Protein AF-A0A949YL35-F1 (afdb_monomer_lite)

Radius of gyration: 23.17 Å; chains: 1; bounding box: 60×59×51 Å

Secondary structure (DSSP, 8-state):
------------HHHHHHHHHHHHHHHHH-TTS---HHHHHHTS---SSSS-HHHHHTSHHHHHHHHHHHHHHHHHHHHHHHHHHHHHHHHHHTT--HHHHHTS--TTS-HHHHHHHHHHTT-HHHHHHHHHHHHHHHHH-TTHHHHHTTTS-GGGS----------------PPP------

Structure (mmCIF, N/CA/C/O backbone):
data_AF-A0A949YL35-F1
#
_entry.id   AF-A0A949YL35-F1
#
loop_
_atom_site.group_PDB
_atom_site.id
_atom_site.type_symbol
_atom_site.label_atom_id
_atom_site.label_alt_id
_atom_site.label_comp_id
_atom_site.label_asym_id
_atom_site.label_entity_id
_atom_site.label_seq_id
_atom_site.pdbx_PDB_ins_code
_atom_site.Cartn_x
_atom_site.Cartn_y
_atom_site.Cartn_z
_atom_site.occupancy
_atom_site.B_iso_or_equiv
_atom_site.auth_seq_id
_atom_site.auth_comp_id
_atom_site.auth_asym_id
_atom_site.auth_atom_id
_atom_site.pdbx_PDB_model_num
ATOM 1 N N . MET A 1 1 ? 27.691 -24.863 -0.837 1.00 37.69 1 MET A N 1
ATOM 2 C CA . MET A 1 1 ? 27.409 -23.443 -1.141 1.00 37.69 1 MET A CA 1
ATOM 3 C C . MET A 1 1 ? 27.935 -23.143 -2.534 1.00 37.69 1 MET A C 1
ATOM 5 O O . MET A 1 1 ? 29.137 -23.215 -2.736 1.00 37.69 1 MET A O 1
ATOM 9 N N . ARG A 1 2 ? 27.054 -22.930 -3.517 1.00 38.97 2 ARG A N 1
ATOM 10 C CA . ARG A 1 2 ? 27.454 -22.549 -4.879 1.00 38.97 2 ARG A CA 1
ATOM 11 C C . ARG A 1 2 ? 27.427 -21.026 -4.956 1.00 38.97 2 ARG A C 1
ATOM 13 O O . ARG A 1 2 ? 26.350 -20.443 -4.884 1.00 38.97 2 ARG A O 1
ATOM 20 N N . CYS A 1 3 ? 28.593 -20.400 -5.069 1.00 38.53 3 CYS A N 1
ATOM 21 C CA . CYS A 1 3 ? 28.685 -19.006 -5.478 1.00 38.53 3 CYS A CA 1
ATOM 22 C C . CYS A 1 3 ? 28.192 -18.937 -6.922 1.00 38.53 3 CYS A C 1
ATOM 24 O O . CYS A 1 3 ? 28.834 -19.481 -7.820 1.00 38.53 3 CYS A O 1
ATOM 26 N N . SER A 1 4 ? 27.026 -18.335 -7.148 1.00 44.41 4 SER A N 1
ATOM 27 C CA . SER A 1 4 ? 26.616 -17.957 -8.495 1.00 44.41 4 SER A CA 1
ATOM 28 C C . SER A 1 4 ? 27.721 -17.071 -9.059 1.00 44.41 4 SER A C 1
ATOM 30 O O . SER A 1 4 ? 27.996 -16.012 -8.500 1.00 44.41 4 SER A O 1
ATOM 32 N N . ASN A 1 5 ? 28.396 -17.519 -10.118 1.00 41.91 5 ASN A N 1
ATOM 33 C CA . ASN A 1 5 ? 29.293 -16.673 -10.892 1.00 41.91 5 ASN A CA 1
ATOM 34 C C . ASN A 1 5 ? 28.435 -15.557 -11.494 1.00 41.91 5 ASN A C 1
ATOM 36 O O . ASN A 1 5 ? 27.832 -15.732 -12.552 1.00 41.91 5 ASN A O 1
ATOM 40 N N . TRP A 1 6 ? 28.343 -14.427 -10.790 1.00 46.88 6 TRP A N 1
ATOM 41 C CA . TRP A 1 6 ? 27.870 -13.175 -11.358 1.00 46.88 6 TRP A CA 1
ATOM 42 C C . TRP A 1 6 ? 28.887 -12.807 -12.432 1.00 46.88 6 TRP A C 1
ATOM 44 O O . TRP A 1 6 ? 29.919 -12.197 -12.152 1.00 46.88 6 TRP A O 1
ATOM 54 N N . TYR A 1 7 ? 28.641 -13.256 -13.663 1.00 45.12 7 TYR A N 1
ATOM 55 C CA . TYR A 1 7 ? 29.322 -12.707 -14.821 1.00 45.12 7 TYR A CA 1
ATOM 56 C C . TYR A 1 7 ? 29.208 -11.188 -14.706 1.00 45.12 7 TYR A C 1
ATOM 58 O O . TYR A 1 7 ? 28.102 -10.654 -14.593 1.00 45.12 7 TYR A O 1
ATOM 66 N N . ARG A 1 8 ? 30.353 -10.499 -14.691 1.00 47.41 8 ARG A N 1
ATOM 67 C CA . ARG A 1 8 ? 30.434 -9.042 -14.824 1.00 47.41 8 ARG A CA 1
ATOM 68 C C . ARG A 1 8 ? 29.962 -8.661 -16.230 1.00 47.41 8 ARG A C 1
ATOM 70 O O . ARG A 1 8 ? 30.767 -8.277 -17.070 1.00 47.41 8 ARG A O 1
ATOM 77 N N . GLY A 1 9 ? 28.673 -8.815 -16.521 1.00 54.19 9 GLY A N 1
ATOM 78 C CA . GLY A 1 9 ? 28.065 -8.096 -17.628 1.00 54.19 9 GLY A CA 1
ATOM 79 C C . GLY A 1 9 ? 28.316 -6.612 -17.370 1.00 54.19 9 GLY A C 1
ATOM 80 O O . GLY A 1 9 ? 28.087 -6.129 -16.259 1.00 54.19 9 GLY A O 1
ATOM 81 N N . CYS A 1 10 ? 28.898 -5.912 -18.339 1.00 58.78 10 CYS A N 1
ATOM 82 C CA . CYS A 1 10 ? 29.188 -4.493 -18.196 1.00 58.78 10 CYS A CA 1
ATOM 83 C C . CYS A 1 10 ? 27.868 -3.722 -18.226 1.00 58.78 10 CYS A C 1
ATOM 85 O O . CYS A 1 10 ? 27.300 -3.501 -19.295 1.00 58.78 10 CYS A O 1
ATOM 87 N N . SER A 1 11 ? 27.401 -3.266 -17.064 1.00 67.88 11 SER A N 1
ATOM 88 C CA . SER A 1 11 ? 26.352 -2.256 -16.990 1.00 67.88 11 SER A CA 1
ATOM 89 C C . SER A 1 11 ? 26.909 -0.949 -17.570 1.00 67.88 11 SER A C 1
ATOM 91 O O . SER A 1 11 ? 27.565 -0.165 -16.883 1.00 67.88 11 SER A O 1
ATOM 93 N N . THR A 1 12 ? 26.753 -0.748 -18.875 1.00 81.56 12 THR A N 1
ATOM 94 C CA . THR A 1 12 ? 27.214 0.481 -19.530 1.00 81.56 12 THR A CA 1
ATOM 95 C C . THR A 1 12 ? 26.282 1.640 -19.180 1.00 81.56 12 THR A C 1
ATOM 97 O O . THR A 1 12 ? 25.105 1.431 -18.887 1.00 81.56 12 THR A O 1
ATOM 100 N N . HIS A 1 13 ? 26.773 2.881 -19.276 1.00 82.31 13 HIS A N 1
ATOM 101 C CA . HIS A 1 13 ? 25.927 4.074 -19.135 1.00 82.31 13 HIS A CA 1
ATOM 102 C C . HIS A 1 13 ? 24.693 4.007 -20.052 1.00 82.31 13 HIS A C 1
ATOM 104 O O . HIS A 1 13 ? 23.604 4.393 -19.652 1.00 82.31 13 HIS A O 1
ATOM 110 N N . ARG A 1 14 ? 24.840 3.431 -21.255 1.00 85.19 14 ARG A N 1
ATOM 111 C CA . ARG A 1 14 ? 23.740 3.248 -22.215 1.00 85.19 14 ARG A CA 1
ATOM 112 C C . ARG A 1 14 ? 22.609 2.377 -21.667 1.00 85.19 14 ARG A C 1
ATOM 114 O O . ARG A 1 14 ? 21.450 2.716 -21.879 1.00 85.19 14 ARG A O 1
ATOM 121 N N . VAL A 1 15 ? 22.931 1.295 -20.953 1.00 88.06 15 VAL A N 1
ATOM 122 C CA . VAL A 1 15 ? 21.916 0.426 -20.332 1.00 88.06 15 VAL A CA 1
ATOM 123 C C . VAL A 1 15 ? 21.138 1.192 -19.269 1.00 88.06 15 VAL A C 1
ATOM 125 O O . VAL A 1 15 ? 19.913 1.146 -19.262 1.00 88.06 15 VAL A O 1
ATOM 128 N N . TRP A 1 16 ? 21.835 1.927 -18.401 1.00 90.50 16 TRP A N 1
ATOM 129 C CA . TRP A 1 16 ? 21.190 2.701 -17.341 1.00 90.50 16 TRP A CA 1
ATOM 130 C C . TRP A 1 16 ? 20.360 3.863 -17.884 1.00 90.50 16 TRP A C 1
ATOM 132 O O . TRP A 1 16 ? 19.258 4.088 -17.394 1.00 90.50 16 TRP A O 1
ATOM 142 N N . SER A 1 17 ? 20.833 4.555 -18.927 1.00 91.44 17 SER A N 1
ATOM 143 C CA . SER A 1 17 ? 20.041 5.580 -19.612 1.00 91.44 17 SER A CA 1
ATOM 144 C C . SER A 1 17 ? 18.764 4.990 -20.210 1.00 91.44 17 SER A C 1
ATOM 146 O O . SER A 1 17 ? 17.689 5.523 -19.968 1.00 91.44 17 SER A O 1
ATOM 148 N N . ALA A 1 18 ? 18.858 3.861 -20.921 1.00 91.81 18 ALA A N 1
ATOM 149 C CA . ALA A 1 18 ? 17.688 3.197 -21.495 1.00 91.81 18 ALA A CA 1
ATOM 150 C C . ALA A 1 18 ? 16.703 2.718 -20.414 1.00 91.81 18 ALA A C 1
ATOM 152 O O . ALA A 1 18 ? 15.501 2.936 -20.532 1.00 91.81 18 ALA A O 1
ATOM 153 N N . ALA A 1 19 ? 17.202 2.118 -19.330 1.00 93.56 19 ALA A N 1
ATOM 154 C CA . ALA A 1 19 ? 16.382 1.690 -18.198 1.00 93.56 19 ALA A CA 1
ATOM 155 C C . ALA A 1 19 ? 15.665 2.869 -17.518 1.00 93.56 19 ALA A C 1
ATOM 157 O O . ALA A 1 19 ? 14.485 2.762 -17.189 1.00 93.56 19 ALA A O 1
ATOM 158 N N . ALA A 1 20 ? 16.356 4.000 -17.339 1.00 95.12 20 ALA A N 1
ATOM 159 C CA . ALA A 1 20 ? 15.770 5.218 -16.788 1.00 95.12 20 ALA A CA 1
ATOM 160 C C . ALA A 1 20 ? 14.674 5.786 -17.701 1.00 95.12 20 ALA A C 1
ATOM 162 O O . ALA A 1 20 ? 13.608 6.145 -17.204 1.00 95.12 20 ALA A O 1
ATOM 163 N N . THR A 1 21 ? 14.898 5.807 -19.021 1.00 96.62 21 THR A N 1
ATOM 164 C CA . THR A 1 21 ? 13.876 6.191 -20.005 1.00 96.62 21 THR A CA 1
ATOM 165 C C . THR A 1 21 ? 12.645 5.297 -19.893 1.00 96.62 21 THR A C 1
ATOM 167 O O . THR A 1 21 ? 11.543 5.811 -19.748 1.00 96.62 21 THR A O 1
ATOM 170 N N . ILE A 1 22 ? 12.824 3.974 -19.848 1.00 96.62 22 ILE A N 1
ATOM 171 C CA . ILE A 1 22 ? 11.710 3.022 -19.717 1.00 96.62 22 ILE A CA 1
ATOM 172 C C . ILE A 1 22 ? 10.947 3.227 -18.403 1.00 96.62 22 ILE A C 1
ATOM 174 O O . ILE A 1 22 ? 9.717 3.211 -18.393 1.00 96.62 22 ILE A O 1
ATOM 178 N N . LEU A 1 23 ? 11.649 3.403 -17.280 1.00 96.44 23 LEU A N 1
ATOM 179 C CA . LEU A 1 23 ? 11.010 3.650 -15.985 1.00 96.44 23 LEU A CA 1
ATOM 180 C C . LEU A 1 23 ? 10.198 4.951 -16.003 1.00 96.44 23 LEU A C 1
ATOM 182 O O . LEU A 1 23 ? 9.076 4.984 -15.497 1.00 96.44 23 LEU A O 1
ATOM 186 N N . TRP A 1 24 ? 10.750 6.001 -16.610 1.00 97.00 24 TRP A N 1
ATOM 187 C CA . TRP A 1 24 ? 10.068 7.278 -16.764 1.00 97.00 24 TRP A CA 1
ATOM 188 C C . TRP A 1 24 ? 8.831 7.160 -17.661 1.00 97.00 24 TRP A C 1
ATOM 190 O O . TRP A 1 24 ? 7.760 7.602 -17.260 1.00 97.00 24 TRP A O 1
ATOM 200 N N . GLU A 1 25 ? 8.935 6.492 -18.813 1.00 96.94 25 GLU A N 1
ATOM 201 C CA . GLU A 1 25 ? 7.803 6.227 -19.716 1.00 96.94 25 GLU A CA 1
ATOM 202 C C . GLU A 1 25 ? 6.690 5.446 -19.013 1.00 96.94 25 GLU A C 1
ATOM 204 O O . GLU A 1 25 ? 5.515 5.790 -19.121 1.00 96.94 25 GLU A O 1
ATOM 209 N N . VAL A 1 26 ? 7.047 4.426 -18.227 1.00 96.31 26 VAL A N 1
ATOM 210 C CA . VAL A 1 26 ? 6.074 3.656 -17.447 1.00 96.31 26 VAL A CA 1
ATOM 211 C C . VAL A 1 26 ? 5.322 4.531 -16.445 1.00 96.31 26 VAL A C 1
ATOM 213 O O . VAL A 1 26 ? 4.107 4.376 -16.314 1.00 96.31 26 VAL A O 1
ATOM 216 N N . GLN A 1 27 ? 6.018 5.417 -15.728 1.00 95.56 27 GLN A N 1
ATOM 217 C CA . GLN A 1 27 ? 5.379 6.335 -14.784 1.00 95.56 27 GLN A CA 1
ATOM 218 C C . GLN A 1 27 ? 4.526 7.376 -15.516 1.00 95.56 27 GLN A C 1
ATOM 220 O O . GLN A 1 27 ? 3.436 7.707 -15.052 1.00 95.56 27 GLN A O 1
ATOM 225 N N . PHE A 1 28 ? 5.001 7.869 -16.659 1.00 96.00 28 PHE A N 1
ATOM 226 C CA . PHE A 1 28 ? 4.287 8.842 -17.473 1.00 96.00 28 PHE A CA 1
ATOM 227 C C . PHE A 1 28 ? 2.961 8.268 -17.996 1.00 96.00 28 PHE A C 1
ATOM 229 O O . PHE A 1 28 ? 1.931 8.935 -17.933 1.00 96.00 28 PHE A O 1
ATOM 236 N N . GLU A 1 29 ? 2.966 7.010 -18.452 1.00 96.31 29 GLU A N 1
ATOM 237 C CA . GLU A 1 29 ? 1.761 6.288 -18.880 1.00 96.31 29 GLU A CA 1
ATOM 238 C C . GLU A 1 29 ? 0.787 5.998 -17.724 1.00 96.31 29 GLU A C 1
ATOM 240 O O . GLU A 1 29 ? -0.429 5.989 -17.923 1.00 96.31 29 GLU A O 1
ATOM 245 N N . ASP A 1 30 ? 1.299 5.708 -16.525 1.00 93.06 30 ASP A N 1
ATOM 246 C CA . ASP A 1 30 ? 0.503 5.348 -15.349 1.00 93.06 30 ASP A CA 1
ATOM 247 C C . ASP A 1 30 ? 1.111 5.973 -14.077 1.00 93.06 30 ASP A C 1
ATOM 249 O O . ASP A 1 30 ? 1.951 5.344 -13.422 1.00 93.06 30 ASP A O 1
ATOM 253 N N . PRO A 1 31 ? 0.655 7.178 -13.666 1.00 90.06 31 PRO A N 1
ATOM 254 C CA . PRO A 1 31 ? 1.194 7.882 -12.499 1.00 90.06 31 PRO A CA 1
ATOM 255 C C . PRO A 1 31 ? 1.016 7.149 -11.163 1.00 90.06 31 PRO A C 1
ATOM 257 O O . PRO A 1 31 ? 1.557 7.583 -10.146 1.00 90.06 31 PRO A O 1
ATOM 260 N N . THR A 1 32 ? 0.245 6.055 -11.132 1.00 86.44 32 THR A N 1
ATOM 261 C CA . THR A 1 32 ? 0.095 5.213 -9.935 1.00 86.44 32 THR A CA 1
ATOM 262 C C . THR A 1 32 ? 1.271 4.257 -9.730 1.00 86.44 32 THR A C 1
ATOM 264 O O . THR A 1 32 ? 1.413 3.675 -8.649 1.00 86.44 32 THR A O 1
ATOM 267 N N . ILE A 1 33 ? 2.114 4.091 -10.751 1.00 92.25 33 ILE A N 1
ATOM 268 C CA . ILE A 1 33 ? 3.344 3.309 -10.700 1.00 92.25 33 ILE A CA 1
ATOM 269 C C . ILE A 1 33 ? 4.471 4.210 -10.173 1.00 92.25 33 ILE A C 1
ATOM 271 O O . ILE A 1 33 ? 4.661 5.309 -10.694 1.00 92.25 33 ILE A O 1
ATOM 275 N N . PRO A 1 34 ? 5.220 3.793 -9.136 1.00 93.00 34 PRO A N 1
ATOM 276 C CA . PRO A 1 34 ? 6.270 4.631 -8.579 1.00 93.00 34 PRO A CA 1
ATOM 277 C C . PRO A 1 34 ? 7.453 4.766 -9.541 1.00 93.00 34 PRO A C 1
ATOM 279 O O . PRO A 1 34 ? 7.759 3.864 -10.318 1.00 93.00 34 PRO A O 1
ATOM 282 N N . LEU A 1 35 ? 8.155 5.892 -9.441 1.00 94.44 35 LEU A N 1
ATOM 283 C CA . LEU A 1 35 ? 9.457 6.081 -10.071 1.00 94.44 35 LEU A CA 1
ATOM 284 C C . LEU A 1 35 ? 10.542 5.526 -9.133 1.00 94.44 35 LEU A C 1
ATOM 286 O O . LEU A 1 35 ? 11.227 6.284 -8.451 1.00 94.44 35 LEU A O 1
ATOM 290 N N . ASP A 1 36 ? 10.640 4.200 -9.045 1.00 93.50 36 ASP A N 1
ATOM 291 C CA . ASP A 1 36 ? 11.555 3.512 -8.127 1.00 93.50 36 ASP A CA 1
ATOM 292 C C . ASP A 1 36 ? 12.543 2.624 -8.908 1.00 93.50 36 ASP A C 1
ATOM 294 O O . ASP A 1 36 ? 12.156 1.541 -9.372 1.00 93.50 36 ASP A O 1
ATOM 298 N N . PRO A 1 37 ? 13.805 3.066 -9.082 1.00 93.00 37 PRO A N 1
ATOM 299 C CA . PRO A 1 37 ? 14.803 2.322 -9.843 1.00 93.00 37 PRO A CA 1
ATOM 300 C C . PRO A 1 37 ? 15.222 1.014 -9.162 1.00 93.00 37 PRO A C 1
ATOM 302 O O . PRO A 1 37 ? 15.502 0.039 -9.860 1.00 93.00 37 PRO A O 1
ATOM 305 N N . GLU A 1 38 ? 15.231 0.948 -7.829 1.00 92.31 38 GLU A N 1
ATOM 306 C CA . GLU A 1 38 ? 15.602 -0.270 -7.100 1.00 92.31 38 GLU A CA 1
ATOM 307 C C . GLU A 1 38 ? 14.532 -1.344 -7.285 1.00 92.31 38 GLU A C 1
ATOM 309 O O . GLU A 1 38 ? 14.836 -2.479 -7.664 1.00 92.31 38 GLU A O 1
ATOM 314 N N . LEU A 1 39 ? 13.260 -0.972 -7.121 1.00 92.62 39 LEU A N 1
ATOM 315 C CA . LEU A 1 39 ? 12.142 -1.875 -7.370 1.00 92.62 39 LEU A CA 1
ATOM 316 C C . LEU A 1 39 ? 12.041 -2.263 -8.852 1.00 92.62 39 LEU A C 1
ATOM 318 O O . LEU A 1 39 ? 11.679 -3.401 -9.167 1.00 92.62 39 LEU A O 1
ATOM 322 N N . PHE A 1 40 ? 12.370 -1.348 -9.771 1.00 93.75 40 PHE A N 1
ATOM 323 C CA . PHE A 1 40 ? 12.418 -1.630 -11.207 1.00 93.75 40 PHE A CA 1
ATOM 324 C C . PHE A 1 40 ? 13.428 -2.731 -11.528 1.00 93.75 40 PHE A C 1
ATOM 326 O O . PHE A 1 40 ? 13.067 -3.719 -12.177 1.00 93.75 40 PHE A O 1
ATOM 333 N N . VAL A 1 41 ? 14.654 -2.613 -11.012 1.00 92.38 41 VAL A N 1
ATOM 334 C CA . VAL A 1 41 ? 15.703 -3.632 -11.152 1.00 92.38 41 VAL A CA 1
ATOM 335 C C . VAL A 1 41 ? 15.288 -4.938 -10.469 1.00 92.38 41 VAL A C 1
ATOM 337 O O . VAL A 1 41 ? 15.354 -5.997 -11.092 1.00 92.38 41 VAL A O 1
ATOM 340 N N . ALA A 1 42 ? 14.775 -4.880 -9.236 1.00 90.25 42 ALA A N 1
ATOM 341 C CA . ALA A 1 42 ? 14.342 -6.057 -8.478 1.00 90.25 42 ALA A CA 1
ATOM 342 C C . ALA A 1 42 ? 13.160 -6.807 -9.120 1.00 90.25 42 ALA A C 1
ATOM 344 O O . ALA A 1 42 ? 12.952 -7.992 -8.859 1.00 90.25 42 ALA A O 1
ATOM 345 N N . SER A 1 43 ? 12.373 -6.136 -9.967 1.00 91.81 43 SER A N 1
ATOM 346 C CA . SER A 1 43 ? 11.270 -6.761 -10.703 1.00 91.81 43 SER A CA 1
ATOM 347 C C . SER A 1 43 ? 11.714 -7.577 -11.922 1.00 91.81 43 SER A C 1
ATOM 349 O O . SER A 1 43 ? 10.890 -8.283 -12.514 1.00 91.81 43 SER A O 1
ATOM 351 N N . GLN A 1 44 ? 12.992 -7.496 -12.307 1.00 90.25 44 GLN A N 1
ATOM 352 C CA . GLN A 1 44 ? 13.522 -8.237 -13.445 1.00 90.25 44 GLN A CA 1
ATOM 353 C C . GLN A 1 44 ? 13.881 -9.682 -13.065 1.00 90.25 44 GLN A C 1
ATOM 355 O O . GLN A 1 44 ? 14.303 -9.956 -11.941 1.00 90.25 44 GLN A O 1
ATOM 360 N N . PRO A 1 45 ? 13.703 -10.644 -13.989 1.00 84.06 45 PRO A N 1
ATOM 361 C CA . PRO A 1 45 ? 13.995 -12.044 -13.717 1.00 84.06 45 PRO A CA 1
ATOM 362 C C . PRO A 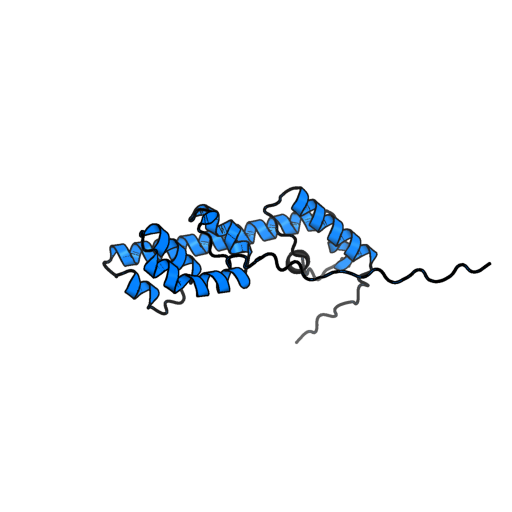1 45 ? 15.497 -12.284 -13.520 1.00 84.06 45 PRO A C 1
ATOM 364 O O . PRO A 1 45 ? 16.318 -11.858 -14.326 1.00 84.06 45 PRO A O 1
ATOM 367 N N . LEU A 1 46 ? 15.834 -13.068 -12.494 1.00 73.94 46 LEU A N 1
ATOM 368 C CA . LEU A 1 46 ? 17.178 -13.600 -12.243 1.00 73.94 46 LEU A CA 1
ATOM 369 C C . LEU A 1 46 ? 17.333 -15.001 -12.866 1.00 73.94 46 LEU A C 1
ATOM 371 O O . LEU A 1 46 ? 17.727 -15.950 -12.189 1.00 73.94 46 LEU A O 1
ATOM 375 N N . THR A 1 47 ? 16.915 -15.205 -14.118 1.00 68.38 47 THR A N 1
ATOM 376 C CA . THR A 1 47 ? 16.983 -16.543 -14.733 1.00 68.38 47 THR A CA 1
ATOM 377 C C . THR A 1 47 ? 18.405 -16.890 -15.171 1.00 68.38 47 THR A C 1
ATOM 379 O O . THR A 1 47 ? 19.062 -16.114 -15.858 1.00 68.38 47 THR A O 1
ATOM 382 N N . SER A 1 48 ? 18.857 -18.087 -14.792 1.00 54.59 48 SER A N 1
ATOM 383 C CA . SER A 1 48 ? 20.233 -18.588 -14.910 1.00 54.59 48 SER A CA 1
ATOM 384 C C . SER A 1 48 ? 20.641 -19.103 -16.297 1.00 54.59 48 SER A C 1
ATOM 386 O O . SER A 1 48 ? 21.774 -19.546 -16.463 1.00 54.59 48 SER A O 1
ATOM 388 N N . SER A 1 49 ? 19.756 -19.071 -17.296 1.00 61.44 49 SER A N 1
ATOM 389 C CA . SER A 1 49 ? 19.976 -19.741 -18.582 1.00 61.44 49 SER A CA 1
ATOM 390 C C . SER A 1 49 ? 19.885 -18.792 -19.779 1.00 61.44 49 SER A C 1
ATOM 392 O O . SER A 1 49 ? 19.009 -18.959 -20.611 1.00 61.44 49 SER A O 1
ATOM 394 N N . PHE A 1 50 ? 20.831 -17.864 -19.921 1.00 50.00 50 PHE A N 1
ATOM 395 C CA . PHE A 1 50 ? 21.024 -17.023 -21.120 1.00 50.00 50 PHE A CA 1
ATOM 396 C C . PHE A 1 50 ? 20.135 -15.772 -21.241 1.00 50.00 50 PHE A C 1
ATOM 398 O O . PHE A 1 50 ? 19.050 -15.791 -21.810 1.00 50.00 50 PHE A O 1
ATOM 405 N N . ALA A 1 51 ? 20.672 -14.652 -20.758 1.00 59.22 51 ALA A N 1
ATOM 406 C CA . ALA A 1 51 ? 20.757 -13.343 -21.417 1.00 59.22 51 ALA A CA 1
ATOM 407 C C . ALA A 1 51 ? 21.576 -12.442 -20.481 1.00 59.22 51 ALA A C 1
ATOM 409 O O . ALA A 1 51 ? 21.530 -12.632 -19.265 1.00 59.22 51 ALA A O 1
ATOM 410 N N . ASP A 1 52 ? 22.336 -11.485 -21.013 1.00 71.12 52 ASP A N 1
ATOM 411 C CA . ASP A 1 52 ? 22.966 -10.462 -20.177 1.00 71.12 52 ASP A CA 1
ATOM 412 C C . ASP A 1 52 ? 21.862 -9.751 -19.361 1.00 71.12 52 ASP A C 1
ATOM 414 O O . ASP A 1 52 ? 20.980 -9.131 -19.971 1.00 71.12 52 ASP A O 1
ATOM 418 N N . PRO A 1 53 ? 21.846 -9.855 -18.015 1.00 71.69 53 PRO A N 1
ATOM 419 C CA . PRO A 1 53 ? 20.767 -9.307 -17.188 1.00 71.69 53 PRO A CA 1
ATOM 420 C C . PRO A 1 53 ? 20.600 -7.798 -17.402 1.00 71.69 53 PRO A C 1
ATOM 422 O O . PRO A 1 53 ? 19.488 -7.274 -17.319 1.00 71.69 53 PRO A O 1
ATOM 425 N N . TRP A 1 54 ? 21.687 -7.118 -17.768 1.00 78.62 54 TRP A N 1
ATOM 426 C CA . TRP A 1 54 ? 21.706 -5.697 -18.084 1.00 78.62 54 TRP A CA 1
ATOM 427 C C . TRP A 1 54 ? 21.018 -5.396 -19.420 1.00 78.62 54 TRP A C 1
ATOM 429 O O . TRP A 1 54 ? 20.201 -4.482 -19.493 1.00 78.62 54 TRP A O 1
ATOM 439 N N . SER A 1 55 ? 21.248 -6.202 -20.459 1.00 76.50 55 SER A N 1
ATOM 440 C CA . SER A 1 55 ? 20.529 -6.070 -21.735 1.00 76.50 55 SER A CA 1
ATOM 441 C C . SER A 1 55 ? 19.009 -6.241 -21.588 1.00 76.50 55 SER A C 1
ATOM 443 O O . SER A 1 55 ? 18.244 -5.500 -22.206 1.00 76.50 55 SER A O 1
ATOM 445 N N . SER A 1 56 ? 18.549 -7.146 -20.711 1.00 82.56 56 SER A N 1
ATOM 446 C CA . SER A 1 56 ? 17.112 -7.312 -20.453 1.00 82.56 56 SER A CA 1
ATOM 447 C C . SER A 1 56 ? 16.499 -6.106 -19.736 1.00 82.56 56 SER A C 1
ATOM 449 O O . SER A 1 56 ? 15.293 -5.902 -19.872 1.00 82.56 56 SER A O 1
ATOM 451 N N . LEU A 1 57 ? 17.286 -5.345 -18.968 1.00 86.75 57 LEU A N 1
ATOM 452 C CA . LEU A 1 57 ? 16.838 -4.151 -18.246 1.00 86.75 57 LEU A CA 1
ATOM 453 C C . LEU A 1 57 ? 16.556 -2.975 -19.199 1.00 86.75 57 LEU A C 1
ATOM 455 O O . LEU A 1 57 ? 15.670 -2.170 -18.935 1.00 86.75 57 LEU A O 1
ATOM 459 N N . ALA A 1 58 ? 17.278 -2.910 -20.322 1.00 88.12 58 ALA A N 1
ATOM 460 C CA . ALA A 1 58 ? 17.142 -1.875 -21.350 1.00 88.12 58 ALA A CA 1
ATOM 461 C C . ALA A 1 58 ? 16.048 -2.169 -22.399 1.00 88.12 58 ALA A C 1
ATOM 463 O O . ALA A 1 58 ? 15.885 -1.403 -23.346 1.00 88.12 58 ALA A O 1
ATOM 464 N N . HIS A 1 59 ? 15.312 -3.277 -22.271 1.00 88.88 59 HIS A N 1
ATOM 465 C CA . HIS A 1 59 ? 14.269 -3.658 -23.225 1.00 88.88 59 HIS A CA 1
ATOM 466 C C . HIS A 1 59 ? 12.889 -3.149 -22.766 1.00 88.88 59 HIS A C 1
ATOM 468 O O . HIS A 1 59 ? 12.572 -3.306 -21.586 1.00 88.88 59 HIS A O 1
ATOM 474 N N . PRO A 1 60 ? 11.993 -2.670 -23.657 1.00 89.19 60 PRO A N 1
ATOM 475 C CA . PRO A 1 60 ? 10.654 -2.181 -23.275 1.00 89.19 60 PRO A CA 1
ATOM 476 C C . PRO A 1 60 ? 9.817 -3.167 -22.436 1.00 89.19 60 PRO A C 1
ATOM 478 O O . PRO A 1 60 ? 9.017 -2.790 -21.579 1.00 89.19 60 PRO A O 1
ATOM 481 N N . VAL A 1 61 ? 10.056 -4.470 -22.620 1.00 92.19 61 VAL A N 1
ATOM 482 C CA . VAL A 1 61 ? 9.433 -5.553 -21.836 1.00 92.19 61 VAL A CA 1
ATOM 483 C C . VAL A 1 61 ? 9.735 -5.442 -20.331 1.00 92.19 61 VAL A C 1
ATOM 485 O O . VAL A 1 61 ? 8.896 -5.841 -19.520 1.00 92.19 61 VAL A O 1
ATOM 488 N N . ALA A 1 62 ? 10.874 -4.864 -19.935 1.00 92.75 62 ALA A N 1
ATOM 489 C CA . ALA A 1 62 ? 11.205 -4.588 -18.536 1.00 92.75 62 ALA A CA 1
ATOM 490 C C . ALA A 1 62 ? 10.164 -3.670 -17.876 1.00 92.75 62 ALA A C 1
ATOM 492 O O . ALA A 1 62 ? 9.743 -3.929 -16.745 1.00 92.75 62 ALA A O 1
ATOM 493 N N . GLY A 1 63 ? 9.665 -2.672 -18.614 1.00 95.12 63 GLY A N 1
ATOM 494 C CA . GLY A 1 63 ? 8.597 -1.779 -18.170 1.00 95.12 63 GLY A CA 1
ATOM 495 C C . GLY A 1 63 ? 7.274 -2.505 -17.926 1.00 95.12 63 GLY A C 1
ATOM 496 O O . GLY A 1 63 ? 6.601 -2.274 -16.919 1.00 95.12 63 GLY A O 1
ATOM 497 N N . HIS A 1 64 ? 6.904 -3.447 -18.796 1.00 94.75 64 HIS A N 1
ATOM 498 C CA . HIS A 1 64 ? 5.711 -4.273 -18.583 1.00 94.75 64 HIS A CA 1
ATOM 499 C C . HIS A 1 64 ? 5.839 -5.176 -17.350 1.00 94.75 64 HIS A C 1
ATOM 501 O O . HIS A 1 64 ? 4.894 -5.272 -16.561 1.00 94.75 64 HIS A O 1
ATOM 507 N N . ARG A 1 65 ? 7.002 -5.810 -17.152 1.00 94.88 65 ARG A N 1
ATOM 508 C CA . ARG A 1 65 ? 7.271 -6.651 -15.972 1.00 94.88 65 ARG A CA 1
ATOM 509 C C . ARG A 1 65 ? 7.185 -5.842 -14.685 1.00 94.88 65 ARG A C 1
ATOM 511 O O . ARG A 1 65 ? 6.515 -6.272 -13.745 1.00 94.88 65 ARG A O 1
ATOM 518 N N . TYR A 1 66 ? 7.776 -4.651 -14.677 1.00 96.12 66 TYR A N 1
ATOM 519 C CA . TYR A 1 66 ? 7.713 -3.746 -13.539 1.00 96.12 66 TYR A CA 1
ATOM 520 C C . TYR A 1 66 ? 6.272 -3.377 -13.179 1.00 96.12 66 TYR A C 1
ATOM 522 O O . TYR A 1 66 ? 5.843 -3.608 -12.046 1.00 96.12 66 TYR A O 1
ATOM 530 N N . ARG A 1 67 ? 5.473 -2.933 -14.163 1.00 96.31 67 ARG A N 1
ATOM 531 C CA . ARG A 1 67 ? 4.040 -2.639 -13.970 1.00 96.31 67 ARG A CA 1
ATOM 532 C C . ARG A 1 67 ? 3.284 -3.821 -13.371 1.00 96.31 67 ARG A C 1
ATOM 534 O O . ARG A 1 67 ? 2.502 -3.659 -12.433 1.00 96.31 67 ARG A O 1
ATOM 541 N N . GLN A 1 68 ? 3.504 -5.022 -13.901 1.00 96.00 68 GLN A N 1
ATOM 542 C CA . GLN A 1 68 ? 2.860 -6.232 -13.390 1.00 96.00 68 GLN A CA 1
ATOM 543 C C . GLN A 1 68 ? 3.293 -6.558 -11.956 1.00 96.00 68 GLN A C 1
ATOM 545 O O . GLN A 1 68 ? 2.443 -6.925 -11.141 1.00 96.00 68 GLN A O 1
ATOM 550 N N . SER A 1 69 ? 4.582 -6.406 -11.643 1.00 95.62 69 SER A N 1
ATOM 551 C CA . SER A 1 69 ? 5.129 -6.636 -10.306 1.00 95.62 69 SER A CA 1
ATOM 552 C C . SER A 1 69 ? 4.527 -5.669 -9.286 1.00 95.62 69 SER A C 1
ATOM 554 O O . SER A 1 69 ? 3.925 -6.111 -8.307 1.00 95.62 69 SER A O 1
ATOM 556 N N . VAL A 1 70 ? 4.554 -4.362 -9.567 1.00 96.12 70 VAL A N 1
ATOM 557 C CA . VAL A 1 70 ? 3.959 -3.321 -8.712 1.00 96.12 70 VAL A CA 1
ATOM 558 C C . VAL A 1 70 ? 2.472 -3.589 -8.476 1.00 96.12 70 VAL A C 1
ATOM 560 O O . VAL A 1 70 ? 2.017 -3.638 -7.333 1.00 96.12 70 VAL A O 1
ATOM 563 N N . ARG A 1 71 ? 1.701 -3.862 -9.537 1.00 95.81 71 ARG A N 1
ATOM 564 C CA . ARG A 1 71 ? 0.267 -4.182 -9.417 1.00 95.81 71 ARG A CA 1
ATOM 565 C C . ARG A 1 71 ? 0.024 -5.434 -8.574 1.00 95.81 71 ARG A C 1
ATOM 567 O O . ARG A 1 71 ? -0.944 -5.481 -7.814 1.00 95.81 71 ARG A O 1
ATOM 574 N N . ARG A 1 72 ? 0.880 -6.453 -8.688 1.00 96.38 72 ARG A N 1
ATOM 575 C CA . ARG A 1 72 ? 0.802 -7.668 -7.865 1.00 96.38 72 ARG A CA 1
ATOM 576 C C . ARG A 1 72 ? 1.079 -7.360 -6.395 1.00 96.38 72 ARG A C 1
ATOM 578 O O . ARG A 1 72 ? 0.311 -7.817 -5.550 1.00 96.38 72 ARG A O 1
ATOM 585 N N . ILE A 1 73 ? 2.111 -6.568 -6.102 1.00 95.62 73 ILE A N 1
ATOM 586 C CA . ILE A 1 73 ? 2.441 -6.133 -4.740 1.00 95.62 73 ILE A CA 1
ATOM 587 C C . ILE A 1 73 ? 1.259 -5.366 -4.144 1.00 95.62 73 ILE A C 1
ATOM 589 O O . ILE A 1 73 ? 0.726 -5.786 -3.122 1.00 95.62 73 ILE A O 1
ATOM 593 N N . ILE A 1 74 ? 0.748 -4.335 -4.825 1.00 95.69 74 ILE A N 1
ATOM 594 C CA . ILE A 1 74 ? -0.399 -3.541 -4.349 1.00 95.69 74 ILE A CA 1
ATOM 595 C C . ILE A 1 74 ? -1.623 -4.429 -4.068 1.00 95.69 74 ILE A C 1
ATOM 597 O O . ILE A 1 74 ? -2.285 -4.273 -3.041 1.00 95.69 74 ILE A O 1
ATOM 601 N N . ARG A 1 75 ? -1.935 -5.395 -4.946 1.00 96.50 75 ARG A N 1
ATOM 602 C CA . ARG A 1 75 ? -3.047 -6.345 -4.733 1.00 96.50 75 ARG A CA 1
ATOM 603 C C . ARG A 1 75 ? -2.844 -7.217 -3.493 1.00 96.50 75 ARG A C 1
ATOM 605 O O . ARG A 1 75 ? -3.813 -7.485 -2.776 1.00 96.50 75 ARG A O 1
ATOM 612 N N . ARG A 1 76 ? -1.610 -7.660 -3.243 1.00 97.25 76 ARG A N 1
ATOM 613 C CA . ARG A 1 76 ? -1.258 -8.435 -2.051 1.00 97.25 76 ARG A CA 1
ATOM 614 C C . ARG A 1 76 ? -1.411 -7.589 -0.787 1.00 97.25 76 ARG A C 1
ATOM 616 O O . ARG A 1 76 ? 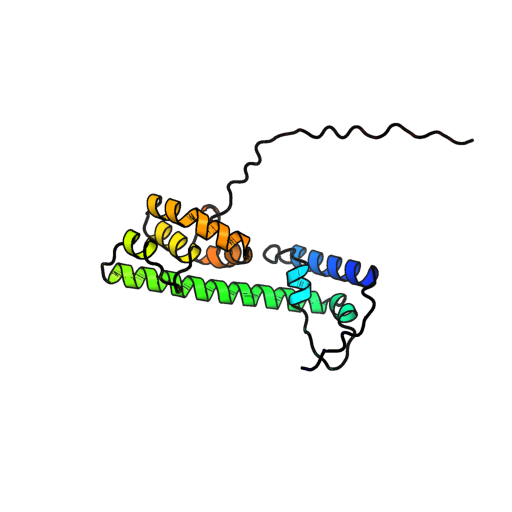-2.171 -7.993 0.088 1.00 97.25 76 ARG A O 1
ATOM 623 N N . LEU A 1 77 ? -0.823 -6.392 -0.757 1.00 96.50 77 LEU A N 1
ATOM 624 C CA . LEU A 1 77 ? -0.939 -5.453 0.367 1.00 96.50 77 LEU A CA 1
ATOM 625 C C . LEU A 1 77 ? -2.403 -5.113 0.673 1.00 96.50 77 LEU A C 1
ATOM 627 O O . LEU A 1 77 ? -2.834 -5.124 1.822 1.00 96.50 77 LEU A O 1
ATOM 631 N N . ARG A 1 78 ? -3.223 -4.892 -0.362 1.00 97.19 78 ARG A N 1
ATOM 632 C CA . ARG A 1 78 ? -4.665 -4.653 -0.199 1.00 97.19 78 ARG A CA 1
ATOM 633 C C . ARG A 1 78 ? -5.376 -5.841 0.450 1.00 97.19 78 ARG A C 1
ATOM 635 O O . ARG A 1 78 ? -6.294 -5.651 1.244 1.00 97.19 78 ARG A O 1
ATOM 642 N N . THR A 1 79 ? -4.984 -7.062 0.095 1.00 97.69 79 THR A N 1
ATOM 643 C CA . THR A 1 79 ? -5.552 -8.287 0.673 1.00 97.69 79 THR A CA 1
ATOM 644 C C . THR A 1 79 ? -5.136 -8.461 2.130 1.00 97.69 79 THR A C 1
ATOM 646 O O . THR A 1 79 ? -5.972 -8.842 2.948 1.00 97.69 79 THR A O 1
ATOM 649 N N . GLU A 1 80 ? -3.879 -8.164 2.453 1.00 97.19 80 GLU A N 1
ATOM 650 C CA . GLU A 1 80 ? -3.348 -8.169 3.820 1.00 97.19 80 GLU A CA 1
ATOM 651 C C . GLU A 1 80 ? -4.119 -7.166 4.691 1.00 97.19 80 GLU A C 1
ATOM 653 O O . GLU A 1 80 ? -4.804 -7.585 5.625 1.00 97.19 80 GLU A O 1
ATOM 658 N N . LEU A 1 81 ? -4.194 -5.895 4.281 1.00 97.00 81 LEU A N 1
ATOM 659 C CA . LEU A 1 81 ? -4.976 -4.868 4.981 1.00 97.00 81 LEU A CA 1
ATOM 660 C C . LEU A 1 81 ? -6.449 -5.255 5.152 1.00 97.00 81 LEU A C 1
ATOM 662 O O . LEU A 1 81 ? -7.015 -5.108 6.232 1.00 97.00 81 LEU A O 1
ATOM 666 N N . LYS A 1 82 ? -7.087 -5.806 4.111 1.00 97.44 82 LYS A N 1
ATOM 667 C CA . LYS A 1 82 ? -8.481 -6.265 4.201 1.00 97.44 82 LYS A CA 1
ATOM 668 C C . LYS A 1 82 ? -8.672 -7.316 5.295 1.00 97.44 82 LYS A C 1
ATOM 670 O O . LYS A 1 82 ? -9.708 -7.320 5.957 1.00 97.44 82 LYS A O 1
ATOM 675 N N . ARG A 1 83 ? -7.716 -8.238 5.456 1.00 97.75 83 ARG A N 1
ATOM 676 C CA . ARG A 1 83 ? -7.765 -9.284 6.490 1.00 97.75 83 ARG A CA 1
ATOM 677 C C . ARG A 1 83 ? -7.585 -8.690 7.884 1.00 97.75 83 ARG A C 1
ATOM 679 O O . ARG A 1 83 ? -8.317 -9.079 8.787 1.00 97.75 83 ARG A O 1
ATOM 686 N N . GLU A 1 84 ? -6.667 -7.745 8.041 1.00 97.06 84 GLU A N 1
ATOM 687 C CA . GLU A 1 84 ? -6.411 -7.060 9.315 1.00 97.06 84 GLU A CA 1
ATOM 688 C C . GLU A 1 84 ? -7.614 -6.235 9.779 1.00 97.06 84 GLU A C 1
ATOM 690 O O . GLU A 1 84 ? -8.043 -6.340 10.929 1.00 97.06 84 GLU A O 1
ATOM 695 N N . ILE A 1 85 ? -8.212 -5.471 8.860 1.00 95.44 85 ILE A N 1
ATOM 696 C CA . ILE A 1 85 ? -9.406 -4.664 9.130 1.00 95.44 85 ILE A CA 1
ATOM 697 C C . ILE A 1 85 ? -10.568 -5.573 9.539 1.00 95.44 85 ILE A C 1
ATOM 699 O O . ILE A 1 85 ? -11.156 -5.367 10.596 1.00 95.44 85 ILE A O 1
ATOM 703 N N . ARG A 1 86 ? -10.842 -6.636 8.766 1.00 96.56 86 ARG A N 1
ATOM 704 C CA . ARG A 1 86 ? -11.892 -7.614 9.104 1.00 96.56 86 ARG A CA 1
ATOM 705 C C . ARG A 1 86 ? -11.672 -8.252 10.469 1.00 96.56 86 ARG A C 1
ATOM 707 O O . ARG A 1 86 ? -12.616 -8.372 11.237 1.00 96.56 86 ARG A O 1
ATOM 714 N N . ARG A 1 87 ? -10.431 -8.626 10.789 1.00 96.62 87 ARG A N 1
ATOM 715 C CA . ARG A 1 87 ? -10.104 -9.181 12.104 1.00 96.62 87 ARG A CA 1
ATOM 716 C C . ARG A 1 87 ? -10.369 -8.176 13.217 1.00 96.62 87 ARG A C 1
ATOM 718 O O . ARG A 1 87 ? -10.904 -8.555 14.252 1.00 96.62 87 ARG A O 1
ATOM 725 N N . THR A 1 88 ? -9.999 -6.917 13.017 1.00 96.25 88 THR A N 1
ATOM 726 C CA . THR A 1 88 ? -10.275 -5.865 13.999 1.00 96.25 88 THR A CA 1
ATOM 727 C C . THR A 1 88 ? -11.781 -5.703 14.194 1.00 96.25 88 THR A C 1
ATOM 729 O O . THR A 1 88 ? -12.252 -5.720 15.325 1.00 96.25 88 THR A O 1
ATOM 732 N N . GLU A 1 89 ? -12.552 -5.657 13.106 1.00 94.44 89 GLU A N 1
ATOM 733 C CA . GLU A 1 89 ? -14.019 -5.616 13.138 1.00 94.44 89 GLU A CA 1
ATOM 734 C C . GLU A 1 89 ? -14.627 -6.843 13.850 1.00 94.44 89 GLU A C 1
ATOM 736 O O . GLU A 1 89 ? -15.578 -6.692 14.615 1.00 94.44 89 GLU A O 1
ATOM 741 N N . ASP A 1 90 ? -14.081 -8.048 13.647 1.00 96.06 90 ASP A N 1
ATOM 742 C CA . ASP A 1 90 ? -14.511 -9.266 14.349 1.00 96.06 90 ASP A CA 1
ATOM 743 C C . ASP A 1 90 ? -14.260 -9.164 15.865 1.00 96.06 90 ASP A C 1
ATOM 745 O O . ASP A 1 90 ? -15.140 -9.496 16.658 1.00 96.06 90 ASP A O 1
ATOM 749 N N . LEU A 1 91 ? -13.089 -8.669 16.281 1.00 95.88 91 LEU A N 1
ATOM 750 C CA . LEU A 1 91 ? -12.753 -8.476 17.697 1.00 95.88 91 LEU A CA 1
ATOM 751 C C . LEU A 1 91 ? -13.646 -7.416 18.360 1.00 95.88 91 LEU A C 1
ATOM 753 O O . LEU A 1 91 ? -14.062 -7.599 19.504 1.00 95.88 91 LEU A O 1
ATOM 757 N N . LEU A 1 92 ? -13.975 -6.339 17.639 1.00 94.44 92 LEU A N 1
ATOM 758 C CA . LEU A 1 92 ? -14.929 -5.327 18.101 1.00 94.44 92 LEU A CA 1
ATOM 759 C C . LEU A 1 92 ? -16.332 -5.925 18.273 1.00 94.44 92 LEU A C 1
ATOM 761 O O . LEU A 1 92 ? -16.972 -5.697 19.296 1.00 94.44 92 LEU A O 1
ATOM 765 N N . ARG A 1 93 ? -16.791 -6.748 17.317 1.00 95.00 93 ARG A N 1
ATOM 766 C CA . ARG A 1 93 ? -18.077 -7.466 17.411 1.00 95.00 93 ARG A CA 1
ATOM 767 C C . ARG A 1 93 ? -18.133 -8.445 18.584 1.00 95.00 93 ARG A C 1
ATOM 769 O O . ARG A 1 93 ? -19.206 -8.677 19.126 1.00 95.00 93 ARG A O 1
ATOM 776 N N . GLN A 1 94 ? -16.990 -8.976 19.010 1.00 96.25 94 GLN A N 1
ATOM 777 C CA . GLN A 1 94 ? -16.859 -9.797 20.219 1.00 96.25 94 GLN A CA 1
ATOM 778 C C . GLN A 1 94 ? -16.816 -8.969 21.518 1.00 96.25 94 GLN A C 1
ATOM 780 O O . GLN A 1 94 ? -16.590 -9.523 22.591 1.00 96.25 94 GLN A O 1
ATOM 785 N N . GLY A 1 95 ? -17.004 -7.649 21.443 1.00 95.12 95 GLY A N 1
ATOM 786 C CA . GLY A 1 95 ? -17.039 -6.755 22.600 1.00 95.12 95 GLY A CA 1
ATOM 787 C C . GLY A 1 95 ? -15.665 -6.303 23.095 1.00 95.12 95 GLY A C 1
ATOM 788 O O . GLY A 1 95 ? -15.578 -5.661 24.141 1.00 95.12 95 GLY A O 1
ATOM 789 N N . ARG A 1 96 ? -14.571 -6.598 22.376 1.00 95.88 96 ARG A N 1
ATOM 790 C CA . ARG A 1 96 ? -13.252 -6.072 22.755 1.00 95.88 96 ARG A CA 1
ATOM 791 C C . ARG A 1 96 ? -13.179 -4.590 22.407 1.00 95.88 96 ARG A C 1
ATOM 793 O O . ARG A 1 96 ? -13.486 -4.200 21.287 1.00 95.88 96 ARG A O 1
ATOM 800 N N . ALA A 1 97 ? -12.722 -3.762 23.342 1.00 95.62 97 ALA A N 1
ATOM 801 C CA . ALA A 1 97 ? -12.532 -2.338 23.089 1.00 95.62 97 ALA A CA 1
ATOM 802 C C . ALA A 1 97 ? -11.371 -2.090 22.110 1.00 95.62 97 ALA A C 1
ATOM 804 O O . ALA A 1 97 ? -10.318 -2.726 22.205 1.00 95.62 97 ALA A O 1
ATOM 805 N N . LEU A 1 98 ? -11.522 -1.107 21.214 1.00 94.81 98 LEU A N 1
ATOM 806 C CA . LEU A 1 98 ? -10.488 -0.763 20.231 1.00 94.81 98 LEU A CA 1
ATOM 807 C C . LEU A 1 98 ? -9.159 -0.353 20.885 1.00 94.81 98 LEU A C 1
ATOM 809 O O . LEU A 1 98 ? -8.094 -0.721 20.400 1.00 94.81 98 LEU A O 1
ATOM 813 N N . SER A 1 99 ? -9.211 0.351 22.018 1.00 95.44 99 SER A N 1
ATOM 814 C CA . SER A 1 99 ? -8.023 0.714 22.801 1.00 95.44 99 SER A CA 1
ATOM 815 C C . SER A 1 99 ? -7.247 -0.513 23.289 1.00 95.44 99 SER A C 1
ATOM 817 O O . SER A 1 99 ? -6.019 -0.516 23.246 1.00 95.44 99 SER A O 1
ATOM 819 N N . THR A 1 100 ? -7.947 -1.573 23.704 1.00 95.69 100 THR A N 1
ATOM 820 C CA . THR A 1 100 ? -7.342 -2.847 24.113 1.00 95.69 100 THR A CA 1
ATOM 821 C C . THR A 1 100 ? -6.740 -3.592 22.927 1.00 95.69 100 THR A C 1
ATOM 823 O O . THR A 1 100 ? -5.675 -4.184 23.065 1.00 95.69 100 THR A O 1
ATOM 826 N N . ILE A 1 101 ? -7.393 -3.558 21.760 1.00 95.38 101 ILE A N 1
ATOM 827 C CA . ILE A 1 101 ? -6.863 -4.169 20.532 1.00 95.38 101 ILE A CA 1
ATOM 828 C C . ILE A 1 101 ? -5.578 -3.452 20.102 1.00 95.38 101 ILE A C 1
ATOM 830 O O . ILE A 1 101 ? -4.575 -4.110 19.849 1.00 95.38 101 ILE A O 1
ATOM 834 N N . ILE A 1 102 ? -5.577 -2.117 20.090 1.00 94.44 102 ILE A N 1
ATOM 835 C CA . ILE A 1 102 ? -4.398 -1.304 19.757 1.00 94.44 102 ILE A CA 1
ATOM 836 C C . ILE A 1 102 ? -3.253 -1.531 20.749 1.00 94.44 102 ILE A C 1
ATOM 838 O O . ILE A 1 102 ? -2.096 -1.583 20.350 1.00 94.44 102 ILE A O 1
ATOM 842 N N . GLY A 1 103 ? -3.567 -1.678 22.038 1.00 91.62 103 GLY A N 1
ATOM 843 C CA . GLY A 1 103 ? -2.572 -2.004 23.059 1.00 91.62 103 GLY A CA 1
ATOM 844 C C . GLY A 1 103 ? -2.069 -3.450 23.000 1.00 91.62 103 GLY A C 1
ATOM 845 O O . GLY A 1 103 ? -1.100 -3.779 23.680 1.00 91.62 103 GLY A O 1
ATOM 846 N N . SER A 1 104 ? -2.713 -4.324 22.220 1.00 89.81 104 SER A N 1
ATOM 847 C CA . SER A 1 104 ? -2.286 -5.713 22.077 1.00 89.81 104 SER A CA 1
ATOM 848 C C . SER A 1 104 ? -1.171 -5.832 21.039 1.00 89.81 104 SER A C 1
ATOM 850 O O . SER A 1 104 ? -1.280 -5.309 19.935 1.00 89.81 104 SER A O 1
ATOM 852 N N . GLN A 1 105 ? -0.109 -6.569 21.365 1.00 84.69 105 GLN A N 1
ATOM 853 C CA . GLN A 1 105 ? 0.980 -6.877 20.430 1.00 84.69 105 GLN A CA 1
ATOM 854 C C . GLN A 1 105 ? 0.606 -8.036 19.483 1.00 84.69 105 GLN A C 1
ATOM 856 O O . GLN A 1 105 ? 1.371 -8.983 19.303 1.00 84.69 105 GLN A O 1
ATOM 861 N N . ASP A 1 106 ? -0.599 -8.016 18.903 1.00 92.69 106 ASP A N 1
ATOM 862 C CA . ASP A 1 106 ? -1.001 -9.037 17.933 1.00 92.69 106 ASP A CA 1
ATOM 863 C C . ASP A 1 106 ? -0.241 -8.816 16.619 1.00 92.69 106 ASP A C 1
ATOM 865 O O . ASP A 1 106 ? -0.587 -7.941 15.829 1.00 92.69 106 ASP A O 1
ATOM 869 N N . ALA A 1 107 ? 0.765 -9.657 16.359 1.00 90.56 107 ALA A N 1
ATOM 870 C CA . ALA A 1 107 ? 1.602 -9.613 15.154 1.00 90.56 107 ALA A CA 1
ATOM 871 C C . ALA A 1 107 ? 0.816 -9.715 13.832 1.00 90.56 107 ALA A C 1
ATOM 873 O O . ALA A 1 107 ? 1.371 -9.536 12.751 1.00 90.56 107 ALA A O 1
ATOM 874 N N . ARG A 1 108 ? -0.474 -10.049 13.898 1.00 94.81 108 ARG A N 1
ATOM 875 C CA . ARG A 1 108 ? -1.355 -10.184 12.742 1.00 94.81 108 ARG A CA 1
ATOM 876 C C . ARG A 1 108 ? -2.146 -8.907 12.450 1.00 94.81 108 ARG A C 1
ATOM 878 O O . ARG A 1 108 ? -3.020 -8.958 11.589 1.00 94.81 108 ARG A O 1
ATOM 885 N N . LEU A 1 109 ? -1.916 -7.827 13.194 1.00 95.81 109 LEU A N 1
ATOM 886 C CA . LEU A 1 109 ? -2.488 -6.504 12.973 1.00 95.81 109 LEU A CA 1
ATOM 887 C C . LEU A 1 109 ? -1.338 -5.522 12.760 1.00 95.81 109 LEU A C 1
ATOM 889 O O . LEU A 1 109 ? -0.522 -5.318 13.656 1.00 95.81 109 LEU A O 1
ATOM 893 N N . SER A 1 110 ? -1.261 -4.918 11.575 1.00 95.75 110 SER A N 1
ATOM 894 C CA . SER A 1 110 ? -0.256 -3.892 11.321 1.00 95.75 110 SER A CA 1
ATOM 895 C C . SER A 1 110 ? -0.698 -2.542 11.904 1.00 95.75 110 SER A C 1
ATOM 897 O O . SER A 1 110 ? -1.906 -2.285 12.023 1.00 95.75 110 SER A O 1
ATOM 899 N N . PRO A 1 111 ? 0.246 -1.641 12.232 1.00 96.00 111 PRO A N 1
ATOM 900 C CA . PRO A 1 111 ? -0.077 -0.273 12.630 1.00 96.00 111 PRO A CA 1
ATOM 901 C C . PRO A 1 111 ? -1.011 0.439 11.644 1.00 96.00 111 PRO A C 1
ATOM 903 O O . PRO A 1 111 ? -1.943 1.127 12.057 1.00 96.00 111 PRO A O 1
ATOM 906 N N . LEU A 1 112 ? -0.817 0.233 10.338 1.00 96.31 112 LEU A N 1
ATOM 907 C CA . LEU A 1 112 ? -1.656 0.827 9.302 1.00 96.31 112 LEU A CA 1
ATOM 908 C C . LEU A 1 112 ? -3.070 0.228 9.267 1.00 96.31 112 LEU A C 1
ATOM 910 O O . LEU A 1 112 ? -4.042 0.966 9.103 1.00 96.31 112 LEU A O 1
ATOM 914 N N . GLY A 1 113 ? -3.211 -1.085 9.467 1.00 96.38 113 GLY A N 1
ATOM 915 C CA . GLY A 1 113 ? -4.517 -1.734 9.607 1.00 96.38 113 GLY A CA 1
ATOM 916 C C . GLY A 1 113 ? -5.305 -1.194 10.806 1.00 96.38 113 GLY A C 1
ATOM 917 O O . GLY A 1 113 ? -6.484 -0.854 10.674 1.00 96.38 113 GLY A O 1
ATOM 918 N N . LEU A 1 114 ? -4.636 -1.032 11.953 1.00 96.69 114 LEU A N 1
ATOM 919 C CA . LEU A 1 114 ? -5.212 -0.437 13.165 1.00 96.69 114 LEU A CA 1
ATOM 920 C C . LEU A 1 114 ? -5.571 1.043 12.978 1.00 96.69 114 LEU A C 1
ATOM 922 O O . LEU A 1 114 ? -6.627 1.477 13.435 1.00 96.69 114 LEU A O 1
ATOM 926 N N . TYR A 1 115 ? -4.734 1.807 12.273 1.00 97.12 115 TYR A N 1
ATOM 927 C CA . TYR A 1 115 ? -5.001 3.207 11.933 1.00 97.12 115 TYR A CA 1
ATOM 928 C C . TYR A 1 115 ? -6.287 3.358 11.114 1.00 97.12 115 TYR A C 1
ATOM 930 O O . TYR A 1 115 ? -7.144 4.179 11.441 1.00 97.12 115 TYR A O 1
ATOM 938 N N . ILE A 1 116 ? -6.466 2.521 10.087 1.00 96.44 116 ILE A N 1
ATOM 939 C CA . ILE A 1 116 ? -7.689 2.509 9.272 1.00 96.44 116 ILE A CA 1
ATOM 940 C C . ILE A 1 116 ? -8.903 2.118 10.122 1.00 96.44 116 ILE A C 1
ATOM 942 O O . ILE A 1 116 ? -9.959 2.740 10.005 1.00 96.44 116 ILE A O 1
ATOM 946 N N . ALA A 1 117 ? -8.766 1.108 10.985 1.00 95.88 117 ALA A N 1
ATOM 947 C CA . ALA A 1 117 ? -9.850 0.685 11.867 1.00 95.88 117 ALA A CA 1
ATOM 948 C C . ALA A 1 117 ? -10.270 1.795 12.848 1.00 95.88 117 ALA A C 1
ATOM 950 O O . ALA A 1 117 ? -11.463 1.977 13.077 1.00 95.88 117 ALA A O 1
ATOM 951 N N . ALA A 1 118 ? -9.320 2.573 13.376 1.00 95.81 118 ALA A N 1
ATOM 952 C CA . ALA A 1 118 ? -9.612 3.708 14.248 1.00 95.81 118 ALA A CA 1
ATOM 953 C C . ALA A 1 118 ? -10.375 4.832 13.537 1.00 95.81 118 ALA A C 1
ATOM 955 O O . ALA A 1 118 ? -11.343 5.344 14.096 1.00 95.81 118 ALA A O 1
ATOM 956 N N . HIS A 1 119 ? -10.016 5.156 12.291 1.00 95.62 119 HIS A N 1
ATOM 957 C CA . HIS A 1 119 ? -10.788 6.103 11.473 1.00 95.62 119 HIS A CA 1
ATOM 958 C C . HIS A 1 119 ? -12.205 5.609 11.184 1.00 95.62 119 HIS A C 1
ATOM 960 O O . HIS A 1 119 ? -13.161 6.365 11.308 1.00 95.62 119 HIS A O 1
ATOM 966 N N . ARG A 1 120 ? -12.369 4.324 10.852 1.00 94.06 120 ARG A N 1
ATOM 967 C CA . ARG A 1 120 ? -13.696 3.732 10.603 1.00 94.06 120 ARG A CA 1
ATOM 968 C C . ARG A 1 120 ? -14.587 3.686 11.841 1.00 94.06 120 ARG A C 1
ATOM 970 O O . ARG A 1 120 ? -15.803 3.688 11.704 1.00 94.06 120 ARG A O 1
ATOM 977 N N . ALA A 1 121 ? -13.983 3.614 13.023 1.00 93.12 121 ALA A N 1
ATOM 978 C CA . ALA A 1 121 ? -14.683 3.651 14.299 1.00 93.12 121 ALA A CA 1
ATOM 979 C C . ALA A 1 121 ? -14.938 5.081 14.812 1.00 93.12 121 ALA A C 1
ATOM 981 O O . ALA A 1 121 ? -15.411 5.220 15.936 1.00 93.12 121 ALA A O 1
ATOM 982 N N . ASP A 1 122 ? -14.595 6.115 14.032 1.00 94.44 122 ASP A N 1
ATOM 983 C CA . ASP A 1 122 ? -14.673 7.529 14.422 1.00 94.44 122 ASP A CA 1
ATOM 984 C C . ASP A 1 122 ? -13.924 7.833 15.736 1.00 94.44 122 ASP A C 1
ATOM 986 O O . ASP A 1 122 ? -14.400 8.506 16.649 1.00 94.44 122 ASP A O 1
ATOM 990 N N . ARG A 1 123 ? -12.719 7.261 15.865 1.00 95.00 123 ARG A N 1
ATOM 991 C CA . ARG A 1 123 ? -11.841 7.402 17.036 1.00 95.00 123 ARG A CA 1
ATOM 992 C C . ARG A 1 123 ? -10.537 8.107 16.669 1.00 95.00 123 ARG A C 1
ATOM 994 O O . ARG A 1 123 ? -9.485 7.458 16.616 1.00 95.00 123 ARG A O 1
ATOM 1001 N N . PRO A 1 124 ? -10.567 9.433 16.426 1.00 93.94 124 PRO A N 1
ATOM 1002 C CA . PRO A 1 124 ? -9.379 10.195 16.041 1.00 93.94 124 PRO A CA 1
ATOM 1003 C C . PRO A 1 124 ? -8.293 10.191 17.127 1.00 93.94 124 PRO A C 1
ATOM 1005 O O . PRO A 1 124 ? -7.106 10.248 16.811 1.00 93.94 124 PRO A O 1
ATOM 1008 N N . ASP A 1 125 ? -8.676 10.052 18.398 1.00 94.88 125 ASP A N 1
ATOM 1009 C CA . ASP A 1 125 ? -7.757 9.896 19.528 1.00 94.88 125 ASP A CA 1
ATOM 1010 C C . ASP A 1 125 ? -6.909 8.619 19.405 1.00 94.88 125 ASP A C 1
ATOM 1012 O O . ASP A 1 125 ? -5.688 8.639 19.585 1.00 94.88 125 ASP A O 1
ATOM 1016 N N . LEU A 1 126 ? -7.546 7.505 19.039 1.00 95.62 126 LEU A N 1
ATOM 1017 C CA . LEU A 1 126 ? -6.879 6.223 18.834 1.00 95.62 126 LEU A CA 1
ATOM 1018 C C . LEU A 1 126 ? -6.101 6.199 17.518 1.00 95.62 126 LEU A C 1
ATOM 1020 O O . LEU A 1 126 ? -4.982 5.685 17.495 1.00 95.62 126 LEU A O 1
ATOM 1024 N N . ALA A 1 127 ? -6.636 6.811 16.458 1.00 95.75 127 ALA A N 1
ATOM 1025 C CA . ALA A 1 127 ? -5.920 6.994 15.198 1.00 95.75 127 ALA A CA 1
ATOM 1026 C C . ALA A 1 127 ? -4.626 7.798 15.415 1.00 95.75 127 ALA A C 1
ATOM 1028 O O . ALA A 1 127 ? -3.575 7.427 14.897 1.00 95.75 127 ALA A O 1
ATOM 1029 N N . GLY A 1 128 ? -4.672 8.846 16.247 1.00 94.69 128 GLY A N 1
ATOM 1030 C CA . GLY A 1 128 ? -3.504 9.637 16.633 1.00 94.69 128 GLY A CA 1
ATOM 1031 C C . GLY A 1 128 ? -2.414 8.812 17.322 1.00 94.69 128 GLY A C 1
ATOM 1032 O O . GLY A 1 128 ? -1.238 8.981 17.010 1.00 94.69 128 GLY A O 1
ATOM 1033 N N . ARG A 1 129 ? -2.792 7.865 18.192 1.00 95.12 129 ARG A N 1
ATOM 1034 C CA . ARG A 1 129 ? -1.841 6.984 18.896 1.00 95.12 129 ARG A CA 1
ATOM 1035 C C . ARG A 1 129 ? -1.096 6.026 17.970 1.00 95.12 129 ARG A C 1
ATOM 1037 O O . ARG A 1 129 ? 0.087 5.787 18.180 1.00 95.12 129 ARG A O 1
ATOM 1044 N N . VAL A 1 130 ? -1.773 5.471 16.964 1.00 95.31 130 VAL A N 1
ATOM 1045 C CA . VAL A 1 130 ? -1.169 4.496 16.032 1.00 95.31 130 VAL A CA 1
ATOM 1046 C C . VAL A 1 130 ? -0.531 5.148 14.805 1.00 95.31 130 VAL A C 1
ATOM 1048 O O . VAL A 1 130 ? 0.221 4.494 14.082 1.00 95.31 130 VAL A O 1
ATOM 1051 N N . ARG A 1 131 ? -0.785 6.445 14.578 1.00 95.88 131 ARG A N 1
ATOM 1052 C CA . ARG A 1 131 ? -0.268 7.200 13.430 1.00 95.88 131 ARG A CA 1
ATOM 1053 C C . ARG A 1 131 ? 1.253 7.079 13.243 1.00 95.88 131 ARG A C 1
ATOM 1055 O O . ARG A 1 131 ? 1.638 6.848 12.101 1.00 95.88 131 ARG A O 1
ATOM 1062 N N . PRO A 1 132 ? 2.116 7.187 14.276 1.00 95.75 132 PRO A N 1
ATOM 1063 C CA . PRO A 1 132 ? 3.563 7.073 14.082 1.00 95.75 132 PRO A CA 1
ATOM 1064 C C . PRO A 1 132 ? 3.979 5.726 13.481 1.00 95.75 132 PRO A C 1
ATOM 1066 O O . PRO A 1 132 ? 4.709 5.702 12.497 1.00 95.75 132 PRO A O 1
ATOM 1069 N N . GLY A 1 133 ? 3.435 4.614 13.988 1.00 95.75 133 GLY A N 1
ATOM 1070 C CA . GLY A 1 133 ? 3.718 3.285 13.438 1.00 95.75 133 GLY A CA 1
ATOM 1071 C C . GLY A 1 133 ? 3.162 3.097 12.023 1.00 95.75 133 GLY A C 1
ATOM 1072 O O . GLY A 1 133 ? 3.771 2.421 11.199 1.00 95.75 133 GLY A O 1
ATOM 1073 N N . ALA A 1 134 ? 2.024 3.720 11.702 1.00 95.81 134 ALA A N 1
ATOM 1074 C CA . ALA A 1 134 ? 1.481 3.702 10.344 1.00 95.81 134 ALA A CA 1
ATOM 1075 C C . ALA A 1 134 ? 2.352 4.506 9.354 1.00 95.81 134 ALA A C 1
ATOM 1077 O O . ALA A 1 134 ? 2.513 4.082 8.209 1.00 95.81 134 ALA A O 1
ATOM 1078 N N . ILE A 1 135 ? 2.939 5.626 9.798 1.00 95.88 135 ILE A N 1
ATOM 1079 C CA . ILE A 1 135 ? 3.930 6.400 9.031 1.00 95.88 135 ILE A CA 1
ATOM 1080 C C . ILE A 1 135 ? 5.214 5.586 8.847 1.00 95.88 135 ILE A C 1
ATOM 1082 O O . ILE A 1 135 ? 5.718 5.497 7.734 1.00 95.88 135 ILE A O 1
ATOM 1086 N N . GLU A 1 136 ? 5.720 4.940 9.897 1.00 94.81 136 GLU A N 1
ATOM 1087 C CA . GLU A 1 136 ? 6.903 4.078 9.806 1.00 94.81 136 GLU A CA 1
ATOM 1088 C C . GLU A 1 136 ? 6.688 2.943 8.794 1.00 94.81 136 GLU A C 1
ATOM 1090 O O . GLU A 1 136 ? 7.494 2.746 7.886 1.00 94.81 136 GLU A O 1
ATOM 1095 N N . GLN A 1 137 ? 5.538 2.268 8.863 1.00 94.31 137 GLN A N 1
ATOM 1096 C CA . GLN A 1 137 ? 5.155 1.247 7.889 1.00 94.31 137 GLN A CA 1
ATOM 1097 C C . GLN A 1 137 ? 5.069 1.802 6.455 1.00 94.31 137 GLN A C 1
ATOM 1099 O O . GLN A 1 137 ? 5.472 1.116 5.512 1.00 94.31 137 GLN A O 1
ATOM 1104 N N . HIS A 1 138 ? 4.564 3.028 6.271 1.00 93.12 138 HIS A N 1
ATOM 1105 C CA . HIS A 1 138 ? 4.575 3.709 4.972 1.00 93.12 138 HIS A CA 1
ATOM 1106 C C . HIS A 1 138 ? 6.002 3.968 4.479 1.00 93.12 138 HIS A C 1
ATOM 1108 O O . HIS A 1 138 ? 6.308 3.660 3.329 1.00 93.12 138 HIS A O 1
ATOM 1114 N N . ASN A 1 139 ? 6.876 4.478 5.344 1.00 91.00 139 ASN A N 1
ATOM 1115 C CA . ASN A 1 139 ? 8.266 4.770 5.011 1.00 91.00 139 ASN A CA 1
ATOM 1116 C C . ASN A 1 139 ? 9.025 3.496 4.601 1.00 91.00 139 ASN A C 1
ATOM 1118 O O . ASN A 1 139 ? 9.844 3.541 3.688 1.00 91.00 139 ASN A O 1
ATOM 1122 N N . CYS A 1 140 ? 8.706 2.343 5.202 1.00 91.00 140 CYS A N 1
ATOM 1123 C CA . CYS A 1 140 ? 9.251 1.053 4.776 1.00 91.00 140 CYS A CA 1
ATOM 1124 C C . CYS A 1 140 ? 8.704 0.572 3.422 1.00 91.00 140 CYS A C 1
ATOM 1126 O O . CYS A 1 140 ? 9.401 -0.131 2.692 1.00 91.00 140 CYS A O 1
ATOM 1128 N N . CYS A 1 141 ? 7.446 0.878 3.090 1.00 91.00 141 CYS A N 1
ATOM 1129 C CA . CYS A 1 141 ? 6.839 0.464 1.827 1.00 91.00 141 CYS A CA 1
ATOM 1130 C C . CYS A 1 141 ? 5.777 1.474 1.345 1.00 91.00 141 CYS A C 1
ATOM 1132 O O . CYS A 1 141 ? 4.584 1.330 1.646 1.00 91.00 141 CYS A O 1
ATOM 1134 N N . PRO A 1 142 ? 6.165 2.457 0.509 1.00 90.94 142 PRO A N 1
ATOM 1135 C CA . PRO A 1 142 ? 5.254 3.506 0.045 1.00 90.94 142 PRO A CA 1
ATOM 1136 C C . PRO A 1 142 ? 4.048 2.993 -0.759 1.00 90.94 142 PRO A C 1
ATOM 1138 O O . PRO A 1 142 ? 3.006 3.651 -0.816 1.00 90.94 142 PRO A O 1
ATOM 1141 N N . LEU A 1 143 ? 4.145 1.784 -1.331 1.00 93.31 143 LEU A N 1
ATOM 1142 C CA . LEU A 1 143 ? 3.059 1.115 -2.059 1.00 93.31 143 LEU A CA 1
ATOM 1143 C C . LEU A 1 143 ? 1.820 0.833 -1.196 1.00 93.31 143 LEU A C 1
ATOM 1145 O O . LEU A 1 143 ? 0.726 0.646 -1.742 1.00 93.31 143 LEU A O 1
ATOM 1149 N N . TYR A 1 144 ? 1.952 0.853 0.135 1.00 94.19 144 TYR A N 1
ATOM 1150 C CA . TYR A 1 144 ? 0.801 0.816 1.031 1.00 94.19 144 TYR A CA 1
ATOM 1151 C C . TYR A 1 144 ? -0.182 1.957 0.761 1.00 94.19 144 TYR A C 1
ATOM 1153 O O . TYR A 1 144 ? -1.384 1.739 0.892 1.00 94.19 144 TYR A O 1
ATOM 1161 N N . ARG A 1 145 ? 0.280 3.132 0.306 1.00 93.25 145 ARG A N 1
ATOM 1162 C CA . ARG A 1 145 ? -0.602 4.259 -0.031 1.00 93.25 145 ARG A CA 1
ATOM 1163 C C . ARG A 1 145 ? -1.649 3.854 -1.058 1.00 93.25 145 ARG A C 1
ATOM 1165 O O . ARG A 1 145 ? -2.841 3.938 -0.780 1.00 93.25 145 ARG A O 1
ATOM 1172 N N . SER A 1 146 ? -1.217 3.303 -2.189 1.00 93.12 146 SER A N 1
ATOM 1173 C CA . SER A 1 146 ? -2.108 2.831 -3.257 1.00 93.12 146 SER A CA 1
ATOM 1174 C C . SER A 1 146 ? -3.000 1.660 -2.821 1.00 93.12 146 SER A C 1
ATOM 1176 O O . SER A 1 146 ? -4.109 1.481 -3.336 1.00 93.12 146 SER A O 1
ATOM 1178 N N . ALA A 1 147 ? -2.545 0.840 -1.870 1.00 94.25 147 ALA A N 1
ATOM 1179 C CA . ALA A 1 147 ? -3.357 -0.234 -1.305 1.00 94.25 147 ALA A CA 1
ATOM 1180 C C . ALA A 1 147 ? -4.474 0.305 -0.390 1.00 94.25 147 ALA A C 1
ATOM 1182 O O . ALA A 1 147 ? -5.608 -0.176 -0.474 1.00 94.25 147 ALA A O 1
ATOM 1183 N N . CYS A 1 148 ? -4.168 1.315 0.430 1.00 94.50 148 CYS A N 1
ATOM 1184 C CA . CYS A 1 148 ? -5.063 1.903 1.426 1.00 94.50 148 CYS A CA 1
ATOM 1185 C C . CYS A 1 148 ? -6.222 2.702 0.845 1.00 94.50 148 CYS A C 1
ATOM 1187 O O . CYS A 1 148 ? -7.265 2.756 1.491 1.00 94.50 148 CYS A O 1
ATOM 1189 N N . LEU A 1 149 ? -6.087 3.257 -0.364 1.00 92.00 149 LEU A N 1
ATOM 1190 C CA . LEU A 1 149 ? -7.146 4.056 -1.000 1.00 92.00 149 LEU A CA 1
ATOM 1191 C C . LEU A 1 149 ? -8.477 3.300 -1.170 1.00 92.00 149 LEU A C 1
ATOM 1193 O O . LEU A 1 149 ? -9.524 3.913 -1.326 1.00 92.00 149 LEU A O 1
ATOM 1197 N N . ALA A 1 150 ? -8.461 1.964 -1.110 1.00 92.56 150 ALA A N 1
ATOM 1198 C CA . ALA A 1 150 ? -9.679 1.150 -1.114 1.00 92.56 150 ALA A CA 1
ATOM 1199 C C . ALA A 1 150 ? -10.436 1.144 0.232 1.00 92.56 150 ALA A C 1
ATOM 1201 O O . ALA A 1 150 ? -11.561 0.651 0.299 1.00 92.56 150 ALA A O 1
ATOM 1202 N N . PHE A 1 151 ? -9.812 1.613 1.314 1.00 94.69 151 PHE A N 1
ATOM 1203 C CA . PHE A 1 151 ? -10.329 1.508 2.681 1.00 94.69 151 PHE A CA 1
ATOM 1204 C C . PHE A 1 151 ? -10.390 2.837 3.428 1.00 94.69 151 PHE A C 1
ATOM 1206 O O . PHE A 1 151 ? -11.131 2.914 4.411 1.00 94.69 151 PHE A O 1
ATOM 1213 N N . LEU A 1 152 ? -9.611 3.822 2.981 1.00 94.00 152 LEU A N 1
ATOM 1214 C CA . LEU A 1 152 ? -9.426 5.123 3.604 1.00 94.00 152 LEU A CA 1
ATOM 1215 C C . LEU A 1 152 ? -9.276 6.198 2.506 1.00 94.00 152 LEU A C 1
ATOM 1217 O O . LEU A 1 152 ? -8.517 5.963 1.560 1.00 94.00 152 LEU A O 1
ATOM 1221 N N . PRO A 1 153 ? -9.956 7.356 2.617 1.00 92.94 153 PRO A N 1
ATOM 1222 C CA . PRO A 1 153 ? -9.740 8.505 1.736 1.00 92.94 153 PRO A CA 1
ATOM 1223 C C . PRO A 1 153 ? -8.272 8.947 1.687 1.00 92.94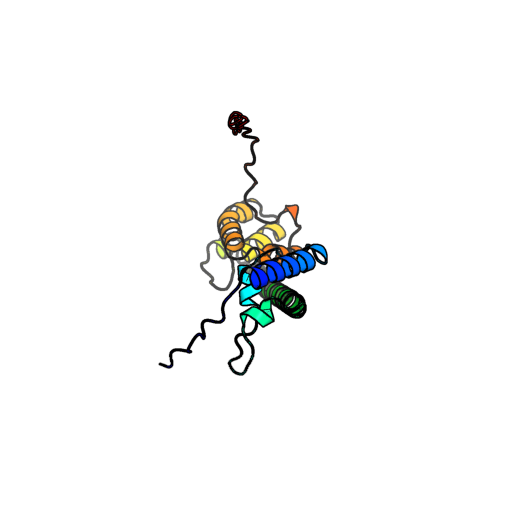 153 PRO A C 1
ATOM 1225 O O . PRO A 1 153 ? -7.530 8.784 2.660 1.00 92.94 153 PRO A O 1
ATOM 1228 N N . ALA A 1 154 ? -7.847 9.519 0.558 1.00 91.25 154 ALA A N 1
ATOM 1229 C CA . ALA A 1 154 ? -6.450 9.891 0.329 1.00 91.25 154 ALA A CA 1
ATOM 1230 C C . ALA A 1 154 ? -5.956 10.965 1.312 1.00 91.25 154 ALA A C 1
ATOM 1232 O O . ALA A 1 154 ? -4.788 10.960 1.695 1.00 91.25 154 ALA A O 1
ATOM 1233 N N . GLU A 1 155 ? -6.854 11.849 1.735 1.00 92.12 155 GLU A N 1
ATOM 1234 C CA . GLU A 1 155 ? -6.620 12.985 2.629 1.00 92.12 155 GLU A CA 1
ATOM 1235 C C . GLU A 1 155 ? -6.347 12.534 4.066 1.00 92.12 155 GLU A C 1
ATOM 1237 O O . GLU A 1 155 ? -5.672 13.225 4.826 1.00 92.12 155 GLU A O 1
ATOM 1242 N N . LEU A 1 156 ? -6.863 11.359 4.434 1.00 92.62 156 LEU A N 1
ATOM 1243 C CA . LEU A 1 156 ? -6.678 10.761 5.752 1.00 92.62 156 LEU A CA 1
ATOM 1244 C C . LEU A 1 156 ? -5.481 9.808 5.792 1.00 92.62 156 LEU A C 1
ATOM 1246 O O . LEU A 1 156 ? -5.181 9.257 6.849 1.00 92.62 156 LEU A O 1
ATOM 1250 N N . TYR A 1 157 ? -4.804 9.577 4.663 1.00 92.44 157 TYR A N 1
ATOM 1251 C CA . TYR A 1 157 ? -3.659 8.67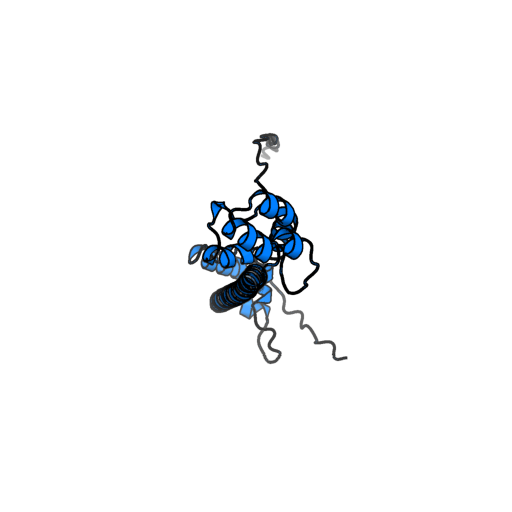6 4.619 1.00 92.44 157 TYR A CA 1
ATOM 1252 C C . TYR A 1 157 ? -2.514 9.203 5.506 1.00 92.44 157 TYR A C 1
ATOM 1254 O O . TYR A 1 157 ? -2.184 10.390 5.436 1.00 92.44 157 TYR A O 1
ATOM 1262 N N . PRO A 1 158 ? -1.879 8.352 6.336 1.00 90.31 158 PRO A N 1
ATOM 1263 C CA . PRO A 1 158 ? -0.839 8.799 7.246 1.00 90.31 158 PRO A CA 1
ATOM 1264 C C . PRO A 1 158 ? 0.453 9.059 6.470 1.00 90.31 158 PRO A C 1
ATOM 1266 O O . PRO A 1 158 ? 1.266 8.164 6.264 1.00 90.31 158 PRO A O 1
ATOM 1269 N N . THR A 1 159 ? 0.655 10.305 6.059 1.00 84.25 159 THR A N 1
ATOM 1270 C CA . THR A 1 159 ? 1.974 10.821 5.692 1.00 84.25 159 THR A CA 1
ATOM 1271 C C . THR A 1 159 ? 2.489 11.748 6.782 1.00 84.25 159 THR A C 1
ATOM 1273 O O . THR A 1 159 ? 1.713 12.309 7.575 1.00 84.25 159 THR A O 1
ATOM 1276 N N . GLU A 1 160 ? 3.805 11.941 6.811 1.00 77.38 160 GLU A N 1
ATOM 1277 C CA . GLU A 1 160 ? 4.369 13.102 7.488 1.00 77.38 160 GLU A CA 1
ATOM 1278 C C . GLU A 1 160 ? 3.700 14.349 6.902 1.00 77.38 160 GLU A C 1
ATOM 1280 O O . GLU A 1 160 ? 3.563 14.486 5.680 1.00 77.38 160 GLU A O 1
ATOM 1285 N N . ALA A 1 161 ? 3.194 15.232 7.768 1.00 60.50 161 ALA A N 1
ATOM 1286 C CA . ALA A 1 161 ? 2.809 16.556 7.311 1.00 60.50 161 ALA A CA 1
ATOM 1287 C C . ALA A 1 161 ? 4.080 17.153 6.713 1.00 60.50 161 ALA A C 1
ATOM 1289 O O . ALA A 1 161 ? 5.101 17.209 7.396 1.00 60.50 161 ALA A O 1
ATOM 1290 N N . SER A 1 162 ? 4.052 17.507 5.427 1.00 46.28 162 SER A N 1
ATOM 1291 C CA . SER A 1 162 ? 5.198 18.148 4.806 1.00 46.28 162 SER A CA 1
ATOM 1292 C C . SER A 1 162 ? 5.435 19.445 5.573 1.00 46.28 162 SER A C 1
ATOM 1294 O O . SER A 1 162 ? 4.749 20.436 5.342 1.00 46.28 162 SER A O 1
ATOM 1296 N N . ASN A 1 163 ? 6.393 19.443 6.501 1.00 37.62 163 ASN A N 1
ATOM 1297 C CA . ASN A 1 163 ? 6.932 20.640 7.134 1.00 37.62 163 ASN A CA 1
ATOM 1298 C C . ASN A 1 163 ? 7.757 21.419 6.095 1.00 37.62 163 ASN A C 1
ATOM 1300 O O . ASN A 1 163 ? 8.873 21.847 6.357 1.00 37.62 163 ASN A O 1
ATOM 1304 N N . ARG A 1 164 ? 7.213 21.626 4.890 1.00 40.56 164 ARG A N 1
ATOM 1305 C CA . ARG A 1 164 ? 7.649 22.683 3.987 1.00 40.56 164 ARG A CA 1
ATOM 1306 C C . AR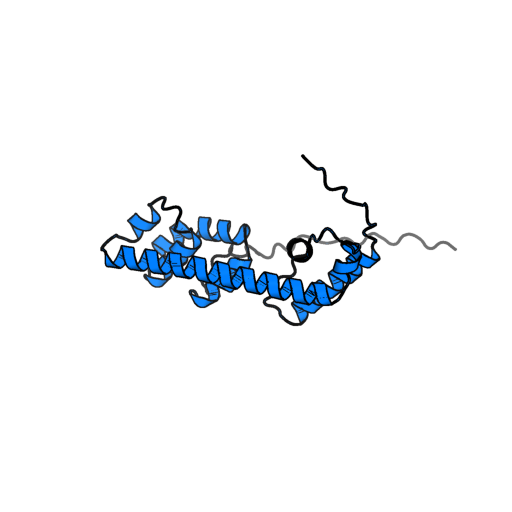G A 1 164 ? 6.989 23.973 4.451 1.00 40.56 164 ARG A C 1
ATOM 1308 O O . ARG A 1 164 ? 6.182 24.579 3.754 1.00 40.56 164 ARG A O 1
ATOM 1315 N N . GLY A 1 165 ? 7.388 24.393 5.651 1.00 35.34 165 GLY A N 1
ATOM 1316 C CA . GLY A 1 165 ? 7.634 25.804 5.855 1.00 35.34 165 GLY A CA 1
ATOM 1317 C C . GLY A 1 165 ? 8.619 26.223 4.773 1.00 35.34 165 GLY A C 1
ATOM 1318 O O . GLY A 1 165 ? 9.643 25.577 4.549 1.00 35.34 165 GLY A O 1
ATOM 1319 N N . VAL A 1 166 ? 8.234 27.242 4.025 1.00 44.66 166 VAL A N 1
ATOM 1320 C CA . VAL A 1 166 ? 9.062 27.914 3.039 1.00 44.66 166 VAL A CA 1
ATOM 1321 C C . VAL A 1 166 ? 10.249 28.535 3.780 1.00 44.66 166 VAL A C 1
ATOM 1323 O O . VAL A 1 166 ? 10.231 29.710 4.120 1.00 44.66 166 VAL A O 1
ATOM 1326 N N . GLU A 1 167 ? 11.297 27.762 4.056 1.00 40.28 167 GLU A N 1
ATOM 1327 C CA . GLU A 1 167 ? 12.628 28.325 4.258 1.00 40.28 167 GLU A CA 1
ATOM 1328 C C . GLU A 1 167 ? 13.286 28.439 2.887 1.00 40.28 167 GLU A C 1
ATOM 1330 O O . GLU A 1 167 ? 14.075 27.607 2.442 1.00 40.28 167 GLU A O 1
ATOM 1335 N N . ALA A 1 168 ? 12.924 29.515 2.191 1.00 47.81 168 ALA A N 1
ATOM 1336 C CA . ALA A 1 168 ? 13.732 30.070 1.124 1.00 47.81 168 ALA A CA 1
ATOM 1337 C C . ALA A 1 168 ? 15.069 30.545 1.720 1.00 47.81 168 ALA A C 1
ATOM 1339 O O . ALA A 1 168 ? 15.246 31.717 2.043 1.00 47.81 168 ALA A O 1
ATOM 1340 N N . LYS A 1 169 ? 16.023 29.630 1.896 1.00 49.88 169 LYS A N 1
ATOM 1341 C CA . LYS A 1 169 ? 17.430 29.959 2.129 1.00 49.88 169 LYS A CA 1
ATOM 1342 C C . LYS A 1 169 ? 18.297 29.089 1.239 1.00 49.88 169 LYS A C 1
ATOM 1344 O O . LYS A 1 169 ? 18.532 27.917 1.495 1.00 49.88 169 LYS A O 1
ATOM 1349 N N . GLY A 1 170 ? 18.762 29.716 0.173 1.00 42.22 170 GLY A N 1
ATOM 1350 C CA . GLY A 1 170 ? 19.666 29.126 -0.795 1.00 42.22 170 GLY A CA 1
ATOM 1351 C C . GLY A 1 170 ? 19.873 30.089 -1.948 1.00 42.22 170 GLY A C 1
ATOM 1352 O O . GLY A 1 170 ? 19.559 29.767 -3.083 1.00 42.22 170 GLY A O 1
ATOM 1353 N N . THR A 1 171 ? 20.336 31.304 -1.659 1.00 39.88 171 THR A N 1
ATOM 1354 C CA . THR A 1 171 ? 20.895 32.203 -2.669 1.00 39.88 171 THR A CA 1
ATOM 1355 C C . THR A 1 171 ? 22.117 31.518 -3.274 1.00 39.88 171 THR A C 1
ATOM 1357 O O . THR A 1 171 ? 23.222 31.592 -2.738 1.00 39.88 171 THR A O 1
ATOM 1360 N N . TYR A 1 172 ? 21.926 30.823 -4.391 1.00 44.50 172 TYR A N 1
ATOM 1361 C CA . TYR A 1 172 ? 23.025 30.372 -5.235 1.00 44.50 172 TYR A CA 1
ATOM 1362 C C . TYR A 1 172 ? 23.663 31.628 -5.835 1.00 44.50 172 TYR A C 1
ATOM 1364 O O . TYR A 1 172 ? 23.132 32.236 -6.764 1.00 44.50 172 TYR A O 1
ATOM 1372 N N . LYS A 1 173 ? 24.790 32.068 -5.268 1.00 42.91 173 LYS A N 1
ATOM 1373 C CA . LYS A 1 173 ? 25.680 32.992 -5.970 1.00 42.91 173 LYS A CA 1
ATOM 1374 C C . LYS A 1 173 ? 26.289 32.219 -7.135 1.00 42.91 173 LYS A C 1
ATOM 1376 O O . LYS A 1 173 ? 27.060 31.288 -6.917 1.00 42.91 173 LYS A O 1
ATOM 1381 N N . LEU A 1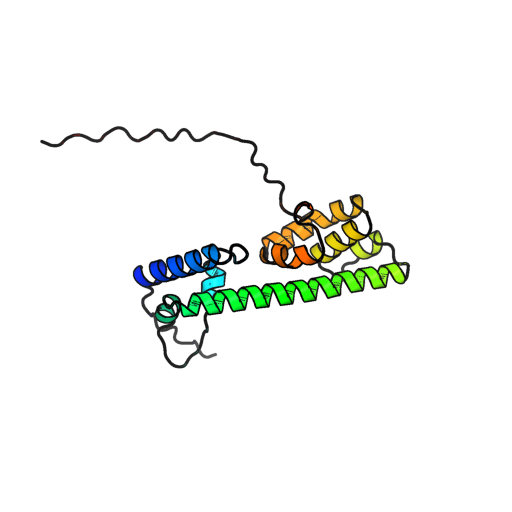 174 ? 25.917 32.603 -8.352 1.00 47.03 174 LEU A N 1
ATOM 1382 C CA . LEU A 1 174 ? 26.588 32.173 -9.575 1.00 47.03 174 LEU A CA 1
ATOM 1383 C C . LEU A 1 174 ? 28.096 32.469 -9.455 1.00 47.03 174 LEU A C 1
ATOM 1385 O O . LEU A 1 174 ? 28.458 33.573 -9.028 1.00 47.03 174 LEU A O 1
ATOM 1389 N N . PRO A 1 175 ? 28.984 31.522 -9.802 1.00 47.91 175 PRO A N 1
ATOM 1390 C CA . PRO A 1 175 ? 30.406 31.802 -9.918 1.00 47.91 175 PRO A CA 1
ATOM 1391 C C . PRO A 1 175 ? 30.636 32.867 -10.992 1.00 47.91 175 PRO A C 1
ATOM 1393 O O . PRO A 1 175 ? 30.082 32.788 -12.087 1.00 47.91 175 PRO A O 1
ATOM 1396 N N . ARG A 1 176 ? 31.446 33.871 -10.641 1.00 45.53 176 ARG A N 1
ATOM 1397 C CA . ARG A 1 176 ? 31.926 34.920 -11.543 1.00 45.53 176 ARG A CA 1
ATOM 1398 C C . ARG A 1 176 ? 32.558 34.307 -12.792 1.00 45.53 176 ARG A C 1
ATOM 1400 O O . ARG A 1 176 ? 33.307 33.338 -12.696 1.00 45.53 176 ARG A O 1
ATOM 1407 N N . GLU A 1 177 ? 32.256 34.938 -13.920 1.00 45.53 177 GLU A N 1
ATOM 1408 C CA . GLU A 1 177 ? 32.836 34.718 -15.241 1.00 45.53 177 GLU A CA 1
ATOM 1409 C C . GLU A 1 177 ? 34.352 34.498 -15.165 1.00 45.53 177 GLU A C 1
ATOM 1411 O O . GLU A 1 177 ? 35.098 35.336 -14.652 1.00 45.53 177 GLU A O 1
ATOM 1416 N N . ILE A 1 178 ? 34.806 33.356 -15.683 1.00 49.94 178 ILE A N 1
ATOM 1417 C CA . ILE A 1 178 ? 36.219 33.110 -15.953 1.00 49.94 178 ILE A CA 1
ATOM 1418 C C . ILE A 1 178 ? 36.482 33.565 -17.389 1.00 49.94 178 ILE A C 1
ATOM 1420 O O . ILE A 1 178 ? 36.031 32.932 -18.336 1.00 49.94 178 ILE A O 1
ATOM 1424 N N . GLY A 1 179 ? 37.180 34.699 -17.477 1.00 40.56 179 GLY A N 1
ATOM 1425 C CA . GLY A 1 179 ? 38.159 35.104 -18.489 1.00 40.56 179 GLY A CA 1
ATOM 1426 C C . GLY A 1 179 ? 38.006 34.614 -19.930 1.00 40.56 179 GLY A C 1
ATOM 1427 O O . GLY A 1 179 ? 38.264 33.453 -20.237 1.00 40.56 179 GLY A O 1
ATOM 1428 N N . SER A 1 180 ? 37.769 35.575 -20.827 1.00 44.16 180 SER A N 1
ATOM 1429 C CA . SER A 1 180 ? 38.197 35.511 -22.226 1.00 44.16 180 SER A CA 1
ATOM 1430 C C . SER A 1 180 ? 39.686 35.172 -22.329 1.00 44.16 180 SER A C 1
ATOM 1432 O O . SER A 1 180 ? 40.519 35.887 -21.772 1.00 44.16 180 SER A O 1
ATOM 1434 N N . CYS A 1 181 ? 40.015 34.153 -23.118 1.00 39.66 181 CYS A N 1
ATOM 1435 C CA . CYS A 1 181 ? 41.319 34.047 -23.764 1.00 39.66 181 CYS A CA 1
ATOM 1436 C C . CYS A 1 181 ? 41.152 34.499 -25.219 1.00 39.66 181 CYS A C 1
ATOM 1438 O O . CYS A 1 181 ? 40.413 33.863 -25.972 1.00 39.66 181 CYS A O 1
ATOM 1440 N N . ASN A 1 182 ? 41.815 35.602 -25.572 1.00 47.59 182 ASN A N 1
ATOM 1441 C CA . ASN A 1 182 ? 42.294 35.846 -26.934 1.00 47.59 182 ASN A CA 1
ATOM 1442 C C . ASN A 1 182 ? 43.668 35.193 -27.081 1.00 47.59 182 ASN A C 1
ATOM 1444 O O . ASN A 1 182 ? 44.412 35.207 -26.072 1.00 47.59 182 ASN A O 1
#

Sequence (182 aa):
MRCSNWYRGCSTHRVWSAAATILWEVQFEDPTIPLDPELFVASQPLTSSFADPWSSLAHPVAGHRYRQSVRRIIRRLRTELKREIRRTEDLLRQGRALSTIIGSQDARLSPLGLYIAAHRADRPDLAGRVRPGAIEQHNCCPLYRSACLAFLPAELYPTEASNRGVEAKGTYKLPREIGSCN

pLDDT: mean 83.39, std 19.44, range [35.34, 97.75]

Foldseek 3Di:
DDDDPPPPPPLDPLLVVLLLVLLVVLCVVPVLQDSDSVLLLVLQDPDPDDDSSSVVSNDNVSSVSSVVVLVVVLVVLLVLLVVQLVVLVVCVVVVDDLVVVLVDPPVSHFLLSSLLNCVVVVNVVSNVVSLVRQQVVCVVPVSNLVSCVVRDPNVSRRHDPPPPPPPPDDPPDDDDDDDDDD